Protein AF-A0A7Y0XGF8-F1 (afdb_monomer)

Sequence (100 aa):
MNTPITESVRRTLDEMQLSSLEAAYQCCMDRGIDPKALVMATQPIAFESAADAYTLGTALAIFRVAKTAEEAANIIGEGLQACTKPGSVAEQRRVGIGHG

InterPro domains:
  IPR025964 GGGtGRT protein [PF14057] (7-100)

Solvent-accessible surface area (backbone atoms only — not comparable 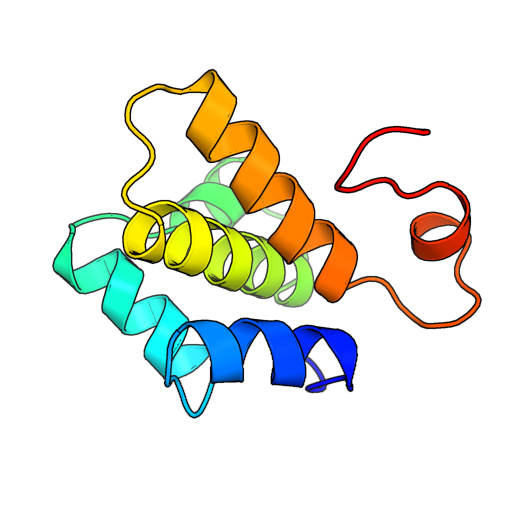to full-atom values): 5435 Å² total; per-residue (Å²): 130,84,71,81,80,44,74,51,38,48,51,58,30,53,76,70,74,37,93,45,72,68,53,26,40,47,60,25,46,81,71,76,41,58,46,49,59,50,42,40,72,75,38,75,85,59,55,71,60,55,24,52,19,46,21,46,2,47,27,46,18,58,72,72,57,50,86,45,72,66,53,28,51,52,38,24,16,48,26,39,40,32,63,40,52,90,93,33,69,55,45,78,31,33,55,28,72,71,66,104

Structure (mmCIF, N/CA/C/O backbone):
data_AF-A0A7Y0XGF8-F1
#
_entry.id   AF-A0A7Y0XGF8-F1
#
loop_
_atom_site.group_PDB
_atom_site.id
_atom_site.type_symbol
_atom_site.label_atom_id
_atom_site.label_alt_id
_atom_site.label_comp_id
_atom_site.label_asym_id
_atom_site.label_entity_id
_atom_site.label_seq_id
_atom_site.pdbx_PDB_ins_code
_atom_site.Cartn_x
_atom_site.Cartn_y
_atom_site.Cartn_z
_atom_site.occupancy
_atom_site.B_iso_or_equiv
_atom_site.auth_seq_id
_atom_site.auth_comp_id
_atom_site.auth_asym_id
_atom_site.auth_atom_id
_atom_site.pdbx_PDB_model_num
ATOM 1 N N . MET A 1 1 ? 0.666 -11.456 -12.220 1.00 46.44 1 MET A N 1
ATOM 2 C CA . MET A 1 1 ? 2.051 -11.877 -11.871 1.00 46.44 1 MET A CA 1
ATOM 3 C C . MET A 1 1 ? 2.251 -11.421 -10.433 1.00 46.44 1 MET A C 1
ATOM 5 O O . MET A 1 1 ? 2.242 -10.219 -10.227 1.00 46.44 1 MET A O 1
ATOM 9 N N . ASN A 1 2 ? 2.301 -12.319 -9.441 1.00 59.66 2 ASN A N 1
ATOM 10 C CA . ASN A 1 2 ? 2.253 -11.908 -8.026 1.00 59.66 2 ASN A CA 1
ATOM 11 C C . ASN A 1 2 ? 3.429 -10.978 -7.686 1.00 59.66 2 ASN A C 1
ATOM 13 O O . ASN A 1 2 ? 4.577 -11.293 -8.009 1.00 59.66 2 ASN A O 1
ATOM 17 N N . THR A 1 3 ? 3.141 -9.835 -7.057 1.00 66.94 3 THR A N 1
ATOM 18 C CA . THR A 1 3 ? 4.163 -8.864 -6.651 1.00 66.94 3 THR A CA 1
ATOM 19 C C . THR A 1 3 ? 5.183 -9.542 -5.727 1.00 66.94 3 THR A C 1
ATOM 21 O O . THR A 1 3 ? 4.782 -10.129 -4.720 1.00 66.94 3 THR A O 1
ATOM 24 N N . PRO A 1 4 ? 6.495 -9.500 -6.038 1.00 77.06 4 PRO A N 1
ATOM 25 C CA . PRO A 1 4 ? 7.506 -10.119 -5.191 1.00 77.06 4 PRO A CA 1
ATOM 26 C C . PRO A 1 4 ? 7.489 -9.498 -3.794 1.00 77.06 4 PRO A C 1
ATOM 28 O O . PRO A 1 4 ? 7.599 -8.279 -3.654 1.00 77.06 4 PRO A O 1
ATOM 31 N N . ILE A 1 5 ? 7.388 -10.334 -2.761 1.00 86.38 5 ILE A N 1
ATOM 32 C CA . ILE A 1 5 ? 7.492 -9.884 -1.373 1.00 86.38 5 ILE A CA 1
ATOM 33 C C . ILE A 1 5 ? 8.961 -9.567 -1.086 1.00 86.38 5 ILE A C 1
ATOM 35 O O . ILE A 1 5 ? 9.785 -10.465 -0.922 1.00 86.38 5 ILE A O 1
ATOM 39 N N . THR A 1 6 ? 9.296 -8.278 -1.071 1.00 91.69 6 THR A N 1
ATOM 40 C CA . THR A 1 6 ? 10.610 -7.781 -0.645 1.00 91.69 6 THR A CA 1
ATOM 41 C C . THR A 1 6 ? 10.706 -7.754 0.882 1.00 91.69 6 THR A C 1
ATOM 43 O O . THR A 1 6 ? 9.694 -7.826 1.576 1.00 91.69 6 THR A O 1
ATOM 46 N N . GLU A 1 7 ? 11.916 -7.590 1.421 1.00 93.75 7 GLU A N 1
ATOM 47 C CA . GLU A 1 7 ? 12.156 -7.381 2.861 1.00 93.75 7 GLU A CA 1
ATOM 48 C C . GLU A 1 7 ? 11.295 -6.247 3.447 1.00 93.75 7 GLU A C 1
ATOM 50 O O . GLU A 1 7 ? 10.707 -6.387 4.518 1.00 93.75 7 GLU A O 1
ATOM 55 N N . SER A 1 8 ? 11.172 -5.129 2.726 1.00 94.75 8 SER A N 1
ATOM 56 C CA . SER A 1 8 ? 10.362 -3.988 3.162 1.00 94.75 8 SER A CA 1
ATOM 57 C C . SER A 1 8 ? 8.871 -4.325 3.198 1.00 94.75 8 SER A C 1
ATOM 59 O O . SER A 1 8 ? 8.213 -4.032 4.192 1.00 94.75 8 SER A O 1
ATOM 61 N N . VAL A 1 9 ? 8.347 -5.002 2.168 1.00 96.56 9 VAL A N 1
ATOM 62 C CA . VAL A 1 9 ? 6.948 -5.468 2.148 1.00 96.56 9 VAL A CA 1
ATOM 63 C C . VAL A 1 9 ? 6.695 -6.486 3.262 1.00 96.56 9 VAL A C 1
ATOM 65 O O . VAL A 1 9 ? 5.689 -6.387 3.961 1.00 96.56 9 VAL A O 1
ATOM 68 N N . ARG A 1 10 ? 7.617 -7.437 3.466 1.00 96.69 10 ARG A N 1
ATOM 69 C CA . ARG A 1 10 ? 7.552 -8.437 4.542 1.00 96.69 10 ARG A CA 1
ATOM 70 C C . ARG A 1 10 ? 7.438 -7.760 5.907 1.00 96.69 10 ARG A C 1
ATOM 72 O O . ARG A 1 10 ? 6.545 -8.107 6.667 1.00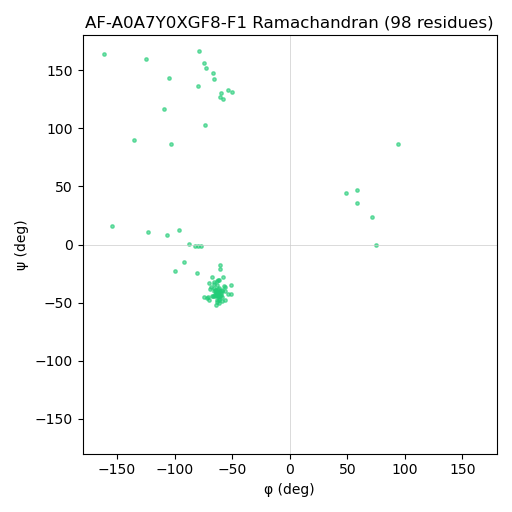 96.69 10 ARG A O 1
ATOM 79 N N . ARG A 1 11 ? 8.276 -6.756 6.181 1.00 97.12 11 ARG A N 1
ATOM 80 C CA . ARG A 1 11 ? 8.245 -5.994 7.438 1.00 97.12 11 ARG A CA 1
ATOM 81 C C . ARG A 1 11 ? 6.899 -5.310 7.668 1.00 97.12 11 ARG A C 1
ATOM 83 O O . ARG A 1 11 ? 6.370 -5.385 8.771 1.00 97.12 11 ARG A O 1
ATOM 90 N N . THR A 1 12 ? 6.343 -4.667 6.642 1.00 97.56 12 THR A N 1
ATOM 91 C CA . THR A 1 12 ? 5.032 -4.008 6.738 1.00 97.56 12 THR A CA 1
ATOM 92 C C . THR A 1 12 ? 3.905 -5.017 6.977 1.00 97.56 12 THR A C 1
ATOM 94 O O . THR A 1 12 ? 3.007 -4.758 7.771 1.00 97.56 12 THR A O 1
ATOM 97 N N . LEU A 1 13 ? 3.957 -6.188 6.334 1.00 98.00 13 LEU A N 1
ATOM 98 C CA . LEU A 1 13 ? 3.009 -7.277 6.584 1.00 98.00 13 LEU A CA 1
ATOM 99 C C . LEU A 1 13 ? 3.119 -7.818 8.017 1.00 98.00 13 LEU A C 1
ATOM 101 O O . LEU A 1 13 ? 2.099 -7.996 8.681 1.00 98.00 13 LEU A O 1
ATOM 105 N N . ASP A 1 14 ? 4.342 -8.025 8.506 1.00 98.06 14 ASP A N 1
ATOM 106 C CA . ASP A 1 14 ? 4.596 -8.539 9.853 1.00 98.06 14 ASP A CA 1
ATOM 107 C C . ASP A 1 14 ? 4.136 -7.547 10.943 1.00 98.06 14 ASP A C 1
ATOM 109 O O . ASP A 1 14 ? 3.612 -7.983 11.968 1.00 98.06 14 ASP A O 1
ATOM 113 N N . GLU A 1 15 ? 4.238 -6.227 10.713 1.00 98.06 15 GLU A N 1
ATOM 114 C CA . GLU A 1 15 ? 3.685 -5.194 11.612 1.00 98.06 15 GLU A CA 1
ATOM 115 C C . GLU A 1 15 ? 2.178 -5.382 11.841 1.00 98.06 15 GLU A C 1
ATOM 117 O O . GLU A 1 15 ? 1.692 -5.259 12.965 1.00 98.06 15 GLU A O 1
ATOM 122 N N . MET A 1 16 ? 1.451 -5.735 10.781 1.00 98.00 16 MET A N 1
ATOM 123 C CA . MET A 1 16 ? 0.009 -5.980 10.814 1.00 98.00 16 MET A CA 1
ATOM 124 C C . MET A 1 16 ? -0.357 -7.427 11.172 1.00 98.00 16 MET A C 1
ATOM 126 O O . MET A 1 16 ? -1.540 -7.766 11.185 1.00 98.00 16 MET A O 1
ATOM 130 N N . GLN A 1 17 ? 0.632 -8.292 11.426 1.00 97.94 17 GLN A N 1
ATOM 131 C CA . GLN A 1 17 ? 0.453 -9.736 11.633 1.00 97.94 17 GLN A CA 1
ATOM 132 C C . GLN A 1 17 ? -0.220 -10.449 10.443 1.00 97.94 17 GLN A C 1
ATOM 134 O O . GLN A 1 17 ? -0.992 -11.394 10.616 1.00 97.94 17 GLN A O 1
ATOM 139 N N . LEU A 1 18 ? 0.080 -10.010 9.219 1.00 97.06 18 LEU A N 1
ATOM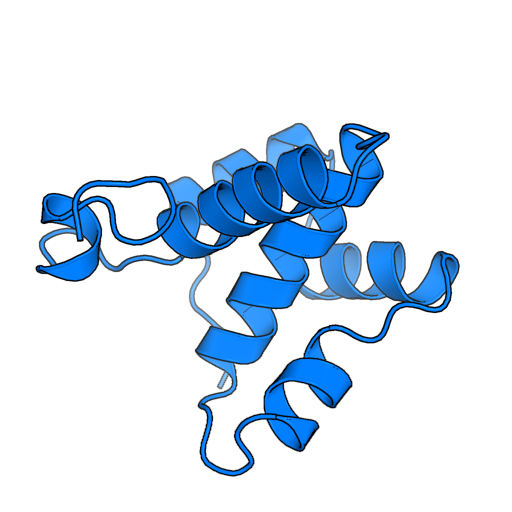 140 C CA . LEU A 1 18 ? -0.462 -10.576 7.984 1.00 97.06 18 LEU A CA 1
ATOM 141 C C . LEU A 1 18 ? 0.581 -11.433 7.263 1.00 97.06 18 LEU A C 1
ATOM 143 O O . LEU A 1 18 ? 1.764 -11.114 7.219 1.00 97.06 18 LEU A O 1
ATOM 147 N N . SER A 1 19 ? 0.135 -12.531 6.656 1.00 95.12 19 SER A N 1
ATOM 148 C CA . SER A 1 19 ? 1.019 -13.486 5.974 1.00 95.12 19 SER A CA 1
ATOM 149 C C . SER A 1 19 ? 1.221 -13.201 4.483 1.00 95.12 19 SER A C 1
ATOM 151 O O . SER A 1 19 ? 2.113 -13.782 3.867 1.00 95.12 19 SER A O 1
ATOM 153 N N . SER A 1 20 ? 0.381 -12.354 3.879 1.00 96.81 20 SER A N 1
ATOM 154 C CA . SER A 1 20 ? 0.331 -12.146 2.427 1.00 96.81 20 SER A CA 1
ATOM 155 C C . SER A 1 20 ? -0.357 -10.833 2.042 1.00 96.81 20 SER A C 1
ATOM 157 O O . SER A 1 20 ? -1.082 -10.235 2.842 1.00 96.81 20 SER A O 1
ATOM 159 N N . LEU A 1 21 ? -0.163 -10.404 0.791 1.00 96.50 21 LEU A N 1
ATOM 160 C CA . LEU A 1 21 ? -0.880 -9.263 0.210 1.00 96.50 21 LEU A CA 1
ATOM 161 C C . LEU A 1 21 ? -2.375 -9.560 0.037 1.00 96.50 21 LEU A C 1
ATOM 163 O O . LEU A 1 21 ? -3.197 -8.656 0.133 1.00 96.50 21 LEU A O 1
ATOM 167 N N . GLU A 1 22 ? -2.743 -10.824 -0.150 1.00 96.56 22 GLU A N 1
ATOM 168 C CA . GLU A 1 22 ? -4.126 -11.292 -0.155 1.00 96.56 22 GLU A CA 1
ATOM 169 C C . GLU A 1 22 ? -4.786 -11.094 1.216 1.00 96.56 22 GLU A C 1
ATOM 171 O O . GLU A 1 22 ? -5.916 -10.618 1.288 1.00 96.56 22 GLU A O 1
ATOM 176 N N . ALA A 1 23 ? -4.072 -11.373 2.312 1.00 97.75 23 ALA A N 1
ATOM 177 C CA . ALA A 1 23 ? -4.567 -11.092 3.661 1.00 97.75 23 ALA A CA 1
ATOM 178 C C . ALA A 1 23 ? -4.715 -9.577 3.915 1.00 97.75 23 ALA A C 1
ATOM 180 O O . ALA A 1 23 ? -5.689 -9.144 4.531 1.00 97.75 23 ALA A O 1
ATOM 181 N N . ALA A 1 24 ? -3.797 -8.758 3.386 1.00 98.12 24 ALA A N 1
ATOM 182 C CA . ALA A 1 24 ? -3.919 -7.297 3.417 1.00 98.12 24 ALA A CA 1
ATOM 183 C C . ALA A 1 24 ? -5.124 -6.799 2.605 1.00 98.12 24 ALA A C 1
ATOM 185 O O . ALA A 1 24 ? -5.863 -5.928 3.063 1.00 98.12 24 ALA A O 1
ATOM 186 N N . TYR A 1 25 ? -5.372 -7.393 1.437 1.00 98.38 25 TYR A N 1
ATOM 187 C CA . TYR A 1 25 ? -6.557 -7.103 0.637 1.00 98.38 25 TYR A CA 1
ATOM 188 C C . TYR A 1 25 ? -7.842 -7.443 1.390 1.00 98.38 25 TYR A C 1
ATOM 190 O O . TYR A 1 25 ? -8.731 -6.600 1.480 1.00 98.38 25 TYR A O 1
ATOM 198 N N . GLN A 1 26 ? -7.915 -8.625 2.009 1.00 98.31 26 GLN A N 1
ATOM 199 C CA . GLN A 1 26 ? -9.078 -9.021 2.800 1.00 98.31 26 GLN A CA 1
ATOM 200 C C . GLN A 1 26 ? -9.331 -8.051 3.965 1.00 98.31 26 GLN A C 1
ATOM 202 O O . GLN A 1 26 ? -10.464 -7.625 4.161 1.00 98.31 26 GLN A O 1
ATOM 207 N N . CYS A 1 27 ? -8.278 -7.599 4.658 1.00 98.00 27 CYS A N 1
ATOM 208 C CA . CYS A 1 27 ? -8.382 -6.585 5.715 1.00 98.00 27 CYS A CA 1
ATOM 209 C C . CYS A 1 27 ? -9.041 -5.274 5.233 1.00 98.00 27 CYS A C 1
ATOM 211 O O . CYS A 1 27 ? -9.803 -4.644 5.980 1.00 98.00 27 CYS A O 1
ATOM 213 N N . CYS A 1 28 ? -8.772 -4.872 3.984 1.00 98.50 28 CYS A N 1
ATOM 214 C CA . CYS A 1 28 ? -9.411 -3.717 3.347 1.00 98.50 28 CYS A CA 1
ATOM 215 C C . CYS A 1 28 ? -10.882 -4.001 3.008 1.00 98.50 28 CYS A C 1
ATOM 217 O O . CYS A 1 28 ? -11.763 -3.200 3.335 1.00 98.50 28 CYS A O 1
ATOM 219 N N . MET A 1 29 ? -11.154 -5.165 2.413 1.00 98.44 29 MET A N 1
ATOM 220 C CA . MET A 1 29 ? -12.501 -5.579 2.010 1.00 98.44 29 MET A CA 1
ATOM 221 C C . MET A 1 29 ? -13.452 -5.744 3.196 1.00 98.44 29 MET A C 1
ATOM 223 O O . MET A 1 29 ? -14.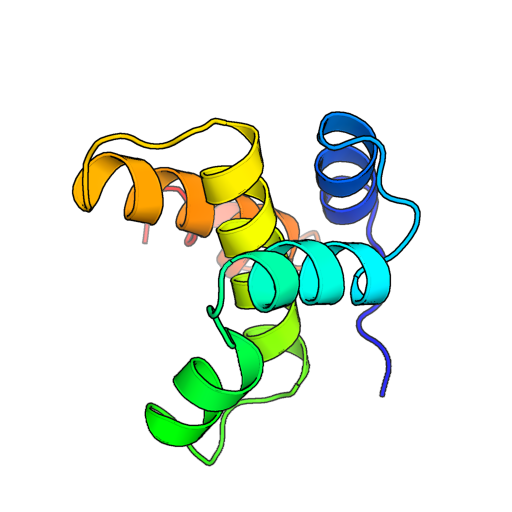615 -5.358 3.093 1.00 98.44 29 MET A O 1
ATOM 227 N N . ASP A 1 30 ? -12.961 -6.205 4.349 1.00 98.06 30 ASP A N 1
ATOM 228 C CA . ASP A 1 30 ? -13.739 -6.309 5.594 1.00 98.06 30 ASP A CA 1
ATOM 229 C C . ASP A 1 30 ? -14.265 -4.945 6.082 1.00 98.06 30 ASP A C 1
ATOM 231 O O . ASP A 1 30 ? -15.192 -4.871 6.888 1.00 98.06 30 ASP A O 1
ATOM 235 N N . ARG A 1 31 ? -13.689 -3.846 5.579 1.00 97.06 31 ARG A N 1
ATOM 236 C CA . ARG A 1 31 ? -14.111 -2.461 5.840 1.00 97.06 31 ARG A CA 1
ATOM 237 C C . ARG A 1 31 ? -14.810 -1.810 4.649 1.00 97.06 31 ARG A C 1
ATOM 239 O O . ARG A 1 31 ? -15.084 -0.614 4.688 1.00 97.06 31 ARG A O 1
ATOM 246 N N . GLY A 1 32 ? -15.102 -2.580 3.602 1.00 97.88 32 GLY A N 1
ATOM 247 C CA . GLY A 1 32 ? -15.752 -2.094 2.387 1.00 97.88 32 GLY A CA 1
ATOM 248 C C . GLY A 1 32 ? -14.858 -1.210 1.517 1.00 97.88 32 GLY A C 1
ATOM 249 O O . GLY A 1 32 ? -15.375 -0.393 0.759 1.00 97.88 32 GLY A O 1
ATOM 250 N N . ILE A 1 33 ? -13.532 -1.341 1.630 1.00 97.88 33 ILE A N 1
ATOM 251 C CA . ILE A 1 33 ? -12.570 -0.584 0.825 1.00 97.88 33 ILE A CA 1
ATOM 252 C C . ILE A 1 33 ? -11.913 -1.542 -0.166 1.00 97.88 33 ILE A C 1
ATOM 254 O O . ILE A 1 33 ? -11.201 -2.455 0.244 1.00 97.88 33 ILE A O 1
ATOM 258 N N . ASP A 1 34 ? -12.119 -1.307 -1.463 1.00 98.25 34 ASP A N 1
ATOM 259 C CA . ASP A 1 34 ? -11.470 -2.063 -2.538 1.00 98.25 34 ASP A CA 1
ATOM 260 C C . ASP A 1 34 ? -10.330 -1.238 -3.168 1.00 98.25 34 ASP A C 1
ATOM 262 O O . ASP A 1 34 ? -10.540 -0.526 -4.159 1.00 98.25 34 ASP A O 1
ATOM 266 N N . PRO A 1 35 ? -9.107 -1.289 -2.603 1.00 97.62 35 PRO A N 1
ATOM 267 C CA . PRO A 1 35 ? -7.983 -0.505 -3.107 1.00 97.62 35 PRO A CA 1
ATOM 268 C C . PRO A 1 35 ? -7.590 -0.902 -4.535 1.00 97.62 35 PRO A C 1
ATOM 270 O O . PRO A 1 35 ? -7.162 -0.046 -5.308 1.00 97.62 35 PRO A O 1
ATOM 273 N N . LYS A 1 36 ? -7.770 -2.172 -4.925 1.00 96.88 36 LYS A N 1
ATOM 274 C CA . LYS A 1 36 ? -7.427 -2.640 -6.274 1.00 96.88 36 LYS A CA 1
ATOM 275 C C . LYS A 1 36 ? -8.381 -2.055 -7.309 1.00 96.88 36 LYS A C 1
ATOM 277 O O . LYS A 1 36 ? -7.919 -1.493 -8.303 1.00 96.88 36 LYS A O 1
ATOM 282 N N . ALA A 1 37 ? -9.689 -2.124 -7.055 1.00 97.81 37 ALA A N 1
ATOM 283 C CA . ALA A 1 37 ? -10.681 -1.520 -7.938 1.00 97.81 37 ALA A CA 1
ATOM 284 C C . ALA A 1 37 ? -10.512 0.002 -8.028 1.00 97.81 37 ALA A C 1
ATOM 286 O O . ALA A 1 37 ? -10.576 0.549 -9.125 1.00 97.81 37 ALA A O 1
ATOM 287 N N . LEU A 1 38 ? -10.230 0.687 -6.913 1.00 97.69 38 LEU A N 1
ATOM 288 C CA . LEU A 1 38 ? -10.003 2.137 -6.903 1.00 97.69 38 LEU A CA 1
ATOM 289 C C . LEU A 1 38 ? -8.783 2.551 -7.737 1.00 97.69 38 LEU A C 1
ATOM 291 O O . LEU A 1 38 ? -8.871 3.502 -8.517 1.00 97.69 38 LEU A O 1
ATOM 295 N N . VAL A 1 39 ? -7.663 1.829 -7.624 1.00 97.75 39 VAL A N 1
ATOM 296 C CA . VAL A 1 39 ? -6.468 2.085 -8.444 1.00 97.75 39 VAL A CA 1
ATOM 297 C C . VAL A 1 39 ? -6.773 1.890 -9.924 1.00 97.75 39 VAL A C 1
ATOM 299 O O . VAL A 1 39 ? -6.456 2.767 -10.725 1.00 97.75 39 VAL A O 1
ATOM 302 N N . MET A 1 40 ? -7.429 0.787 -10.289 1.00 96.56 40 MET A N 1
ATOM 303 C CA . MET A 1 40 ? -7.750 0.490 -11.689 1.00 96.56 40 MET A CA 1
ATOM 304 C C . MET A 1 40 ? -8.817 1.430 -12.263 1.00 96.56 40 MET A C 1
ATOM 306 O O . MET A 1 40 ? -8.757 1.780 -13.437 1.00 96.56 40 MET A O 1
ATOM 310 N N . ALA A 1 41 ? -9.768 1.892 -11.450 1.00 97.69 41 ALA A N 1
ATOM 311 C CA . ALA A 1 41 ? -10.738 2.905 -11.858 1.00 97.69 41 ALA A CA 1
ATOM 312 C C . ALA A 1 41 ? -10.073 4.272 -12.083 1.00 97.69 41 ALA A C 1
ATOM 314 O O . ALA A 1 41 ? -10.447 4.995 -13.003 1.00 97.69 41 ALA A O 1
ATOM 315 N N . THR A 1 42 ? -9.075 4.613 -11.263 1.00 97.00 42 THR A N 1
ATOM 316 C CA . THR A 1 42 ? -8.333 5.878 -11.370 1.00 97.00 42 THR A CA 1
ATOM 317 C C . THR A 1 42 ? -7.367 5.867 -12.555 1.00 97.00 42 THR A C 1
ATOM 319 O O . THR A 1 42 ? -7.303 6.832 -13.311 1.00 97.00 42 THR A O 1
ATOM 322 N N . GLN A 1 43 ? -6.619 4.776 -12.726 1.00 97.25 43 GLN A N 1
ATOM 323 C CA . GLN A 1 43 ? -5.634 4.598 -13.785 1.00 97.25 43 GLN A CA 1
ATOM 324 C C . GLN A 1 43 ? -5.790 3.191 -14.391 1.00 97.25 43 GLN A C 1
ATOM 326 O O . GLN A 1 43 ? -5.122 2.258 -13.947 1.00 97.25 43 GLN A O 1
ATOM 331 N N . PRO A 1 44 ? -6.622 3.019 -15.437 1.00 96.00 44 PRO A N 1
ATOM 332 C CA . PRO A 1 44 ? -6.923 1.702 -16.019 1.00 96.00 44 PRO A CA 1
ATOM 333 C C . PRO A 1 44 ? -5.721 0.945 -16.591 1.00 96.00 44 PRO A C 1
ATOM 335 O O . PRO A 1 44 ? -5.771 -0.269 -16.752 1.00 96.00 44 PRO A O 1
ATOM 338 N N . ILE A 1 45 ? -4.639 1.659 -16.909 1.00 96.06 45 ILE A N 1
ATOM 339 C CA . ILE A 1 45 ? -3.378 1.078 -17.390 1.00 96.06 45 ILE A CA 1
ATOM 340 C C . ILE A 1 45 ? -2.350 0.872 -16.263 1.00 96.06 45 ILE A C 1
ATOM 342 O O . ILE A 1 45 ? -1.166 0.678 -16.538 1.00 96.06 45 ILE A O 1
ATOM 346 N N . ALA A 1 46 ? -2.762 0.973 -14.996 1.00 95.62 46 ALA A N 1
ATOM 347 C CA . ALA A 1 46 ? -1.896 0.688 -13.862 1.00 95.62 46 ALA A CA 1
ATOM 348 C C . ALA A 1 46 ? -1.517 -0.797 -13.833 1.00 95.62 46 ALA A C 1
ATOM 350 O O . ALA A 1 46 ? -2.318 -1.684 -14.122 1.00 95.62 46 ALA A O 1
ATOM 351 N N . PHE A 1 47 ? -0.277 -1.076 -13.444 1.00 93.88 47 PHE A N 1
ATOM 352 C CA . PHE A 1 47 ? 0.160 -2.446 -13.213 1.00 93.88 47 PHE A CA 1
ATOM 353 C C . PHE A 1 47 ? -0.444 -3.000 -11.917 1.00 93.88 47 PHE A C 1
ATOM 355 O O . PHE A 1 47 ? -0.645 -2.259 -10.953 1.00 93.88 47 PHE A O 1
ATOM 362 N N . GLU A 1 48 ? -0.629 -4.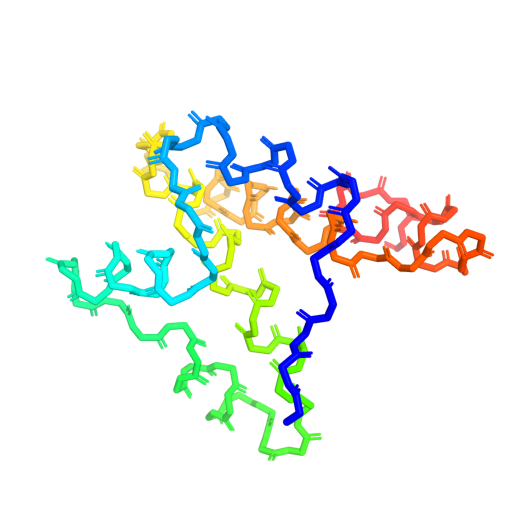323 -11.852 1.00 93.44 48 GLU A N 1
ATOM 363 C CA . GLU A 1 48 ? -1.056 -5.034 -10.632 1.00 93.44 48 GLU A CA 1
ATOM 364 C C . GLU A 1 48 ? -0.183 -4.677 -9.420 1.00 93.44 48 GLU A C 1
ATOM 366 O O . GLU A 1 48 ? -0.695 -4.510 -8.318 1.00 93.44 48 GLU A O 1
ATOM 371 N N . SER A 1 49 ? 1.118 -4.446 -9.630 1.00 93.25 49 SER A N 1
ATOM 372 C CA . SER A 1 49 ? 2.041 -4.047 -8.563 1.00 93.25 49 SER A CA 1
ATOM 373 C C . SER A 1 49 ? 1.694 -2.705 -7.917 1.00 93.25 49 SER A C 1
ATOM 375 O O . SER A 1 49 ? 1.980 -2.503 -6.742 1.00 93.25 49 SER A O 1
ATOM 377 N N . ALA A 1 50 ? 1.088 -1.774 -8.663 1.00 94.56 50 ALA 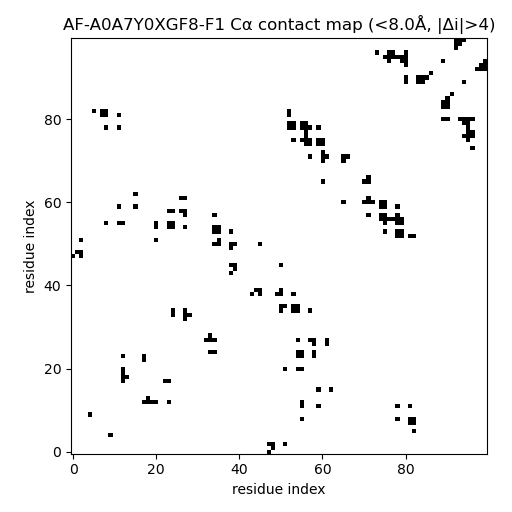A N 1
ATOM 378 C CA . ALA A 1 50 ? 0.599 -0.526 -8.085 1.00 94.56 50 ALA A CA 1
ATOM 379 C C . ALA A 1 50 ? -0.632 -0.794 -7.210 1.00 94.56 50 ALA A C 1
ATOM 381 O O . ALA A 1 50 ? -0.696 -0.320 -6.080 1.00 94.56 50 ALA A O 1
ATOM 382 N N . ALA A 1 51 ? -1.571 -1.609 -7.696 1.00 96.81 51 ALA A N 1
ATOM 383 C CA . ALA A 1 51 ? -2.755 -2.001 -6.936 1.00 96.81 51 ALA A CA 1
ATOM 384 C C . ALA A 1 51 ? -2.391 -2.749 -5.638 1.00 96.81 51 ALA A C 1
ATOM 386 O O . ALA A 1 51 ? -2.969 -2.476 -4.586 1.00 96.81 51 ALA A O 1
ATOM 387 N N . ASP A 1 52 ? -1.391 -3.630 -5.679 1.00 96.75 52 ASP A N 1
ATOM 388 C CA . ASP A 1 52 ? -0.865 -4.317 -4.495 1.00 96.75 52 ASP A CA 1
ATOM 389 C C . ASP A 1 52 ? -0.191 -3.350 -3.507 1.00 96.75 52 ASP A C 1
ATOM 391 O O . ASP A 1 52 ? -0.399 -3.464 -2.300 1.00 96.75 52 ASP A O 1
ATOM 395 N N . ALA A 1 53 ? 0.557 -2.355 -3.993 1.00 96.81 53 ALA A N 1
ATOM 396 C CA . ALA A 1 53 ? 1.188 -1.353 -3.133 1.00 96.81 53 ALA A CA 1
ATOM 397 C C . ALA A 1 53 ? 0.155 -0.478 -2.398 1.00 96.81 53 ALA A C 1
ATOM 399 O O . ALA A 1 53 ? 0.256 -0.273 -1.187 1.00 96.81 53 ALA A O 1
ATOM 400 N N . TYR A 1 54 ? -0.889 -0.031 -3.104 1.00 98.00 54 TYR A N 1
ATOM 401 C CA . TYR A 1 54 ? -2.014 0.676 -2.484 1.00 98.00 54 TYR A CA 1
ATOM 402 C C . TYR A 1 54 ? -2.813 -0.219 -1.535 1.00 98.00 54 TYR A C 1
ATOM 404 O O . TYR A 1 54 ? -3.309 0.264 -0.520 1.00 98.00 54 TYR A O 1
ATOM 412 N N . THR A 1 55 ? -2.907 -1.519 -1.820 1.00 98.44 55 THR A N 1
ATOM 413 C CA . THR A 1 55 ? -3.523 -2.496 -0.914 1.00 98.44 55 THR A CA 1
ATOM 414 C C . THR A 1 55 ? -2.749 -2.596 0.398 1.00 98.44 55 THR A C 1
ATOM 416 O O . THR A 1 55 ? -3.342 -2.463 1.466 1.00 98.44 55 THR A O 1
ATOM 419 N N . LEU A 1 56 ? -1.424 -2.764 0.330 1.00 98.31 56 LEU A N 1
ATOM 420 C CA . LEU A 1 56 ? -0.559 -2.825 1.508 1.00 98.31 56 LEU A CA 1
ATOM 421 C C . LEU A 1 56 ? -0.668 -1.547 2.351 1.00 98.31 56 LEU A C 1
ATOM 423 O O . LEU A 1 56 ? -0.873 -1.622 3.560 1.00 98.31 56 LEU A O 1
ATOM 427 N N . GLY A 1 57 ? -0.574 -0.379 1.708 1.00 98.31 57 GLY A N 1
ATOM 428 C CA . GLY A 1 57 ? -0.676 0.915 2.384 1.00 98.31 57 GLY A CA 1
ATOM 429 C C . GLY A 1 57 ? -2.050 1.166 3.013 1.00 98.31 57 GLY A C 1
ATOM 430 O O . GLY A 1 57 ? -2.140 1.675 4.127 1.00 98.31 57 GLY A O 1
ATOM 431 N N . THR A 1 58 ? -3.126 0.764 2.333 1.00 98.62 58 THR A N 1
ATOM 432 C CA . THR A 1 58 ? -4.500 0.907 2.843 1.00 98.62 58 THR A CA 1
ATOM 433 C C . THR A 1 58 ? -4.730 0.006 4.053 1.00 98.62 58 THR A C 1
ATOM 435 O O . THR A 1 58 ? -5.257 0.467 5.066 1.00 98.62 58 THR A O 1
ATOM 438 N N . ALA A 1 59 ? -4.274 -1.249 3.991 1.00 98.75 59 ALA A N 1
ATOM 439 C CA . ALA A 1 59 ? -4.316 -2.169 5.124 1.00 98.75 59 ALA A CA 1
ATOM 440 C C . ALA A 1 59 ? -3.534 -1.616 6.326 1.00 98.75 59 ALA A C 1
ATOM 442 O O . ALA A 1 59 ? -4.013 -1.698 7.457 1.00 98.75 59 ALA A O 1
ATOM 443 N N . LEU A 1 60 ? -2.380 -0.984 6.083 1.00 98.69 60 LEU A N 1
ATOM 444 C CA . LEU A 1 60 ? -1.572 -0.363 7.130 1.00 98.69 60 LEU A CA 1
ATOM 445 C C . LEU A 1 60 ? -2.283 0.834 7.773 1.00 98.69 60 LEU A C 1
ATOM 447 O O . LEU A 1 60 ? -2.322 0.935 8.998 1.00 98.69 60 LEU A O 1
ATOM 451 N N . ALA A 1 61 ? -2.900 1.708 6.974 1.00 98.69 61 ALA A N 1
ATOM 452 C CA . ALA A 1 61 ? -3.673 2.848 7.477 1.00 98.69 61 ALA A CA 1
ATOM 453 C C . ALA A 1 61 ? -4.879 2.400 8.315 1.00 98.69 61 ALA A C 1
ATOM 455 O O . ALA A 1 61 ? -5.182 2.983 9.359 1.00 98.69 61 ALA A O 1
ATOM 456 N N . ILE A 1 62 ? -5.531 1.321 7.884 1.00 98.38 62 ILE A N 1
ATOM 457 C CA . ILE A 1 62 ? -6.592 0.645 8.623 1.00 98.38 62 ILE A CA 1
ATOM 458 C C . ILE A 1 62 ? -6.075 0.098 9.960 1.00 98.38 62 ILE A C 1
ATOM 460 O O . ILE A 1 62 ? -6.698 0.331 10.998 1.00 98.38 62 ILE A O 1
ATOM 464 N N . PHE A 1 63 ? -4.962 -0.637 9.936 1.00 98.44 63 PHE A N 1
ATOM 465 C CA . PHE A 1 63 ? -4.373 -1.275 11.112 1.00 98.44 63 PHE A CA 1
ATOM 466 C C . PHE A 1 63 ? -3.940 -0.240 12.154 1.00 98.44 63 PHE A C 1
ATOM 468 O O . PHE A 1 63 ? -4.241 -0.387 13.336 1.00 98.44 63 PHE A O 1
ATOM 475 N N . ARG A 1 64 ? -3.311 0.849 11.701 1.00 98.31 64 ARG A N 1
ATOM 476 C CA . ARG A 1 64 ? -2.902 1.981 12.543 1.00 98.31 64 ARG A CA 1
ATOM 477 C C . ARG A 1 64 ? -4.059 2.909 12.930 1.00 98.31 64 ARG A C 1
ATOM 479 O O . ARG A 1 64 ? -3.863 3.833 13.711 1.00 98.31 64 ARG A O 1
ATOM 486 N N . VAL A 1 65 ? -5.275 2.631 12.455 1.00 98.00 65 VAL A N 1
ATOM 487 C CA . VAL A 1 65 ? -6.511 3.340 12.815 1.00 98.00 65 VAL A CA 1
ATOM 488 C C . VAL A 1 65 ? -6.443 4.841 12.504 1.00 98.00 65 VAL A C 1
ATOM 490 O O . VAL A 1 65 ? -6.842 5.670 13.331 1.00 98.00 65 VAL A O 1
ATOM 493 N N . ALA A 1 66 ? -5.971 5.179 11.299 1.00 98.19 66 ALA A N 1
ATOM 494 C CA . ALA A 1 66 ? -5.882 6.558 10.824 1.00 98.19 66 ALA A CA 1
ATOM 495 C C . ALA A 1 66 ? -7.212 7.311 11.016 1.00 98.19 66 ALA A C 1
ATOM 497 O O . ALA A 1 66 ? -8.289 6.806 10.681 1.00 98.19 66 ALA A O 1
ATOM 498 N N . LYS A 1 67 ? -7.147 8.517 11.587 1.00 97.31 67 LYS A N 1
ATOM 499 C CA . LYS A 1 67 ? -8.316 9.326 11.969 1.00 97.31 67 LYS A CA 1
ATOM 500 C C . LYS A 1 67 ? -8.653 10.406 10.957 1.00 97.31 67 LYS A C 1
ATOM 502 O O . LYS A 1 67 ? -9.795 10.861 10.918 1.00 97.31 67 LYS A O 1
ATOM 507 N N . THR A 1 68 ? -7.679 10.822 10.155 1.00 98.12 68 THR A N 1
ATOM 508 C CA . THR A 1 68 ? -7.850 11.860 9.138 1.00 98.12 68 THR A CA 1
ATOM 509 C C . THR A 1 68 ? -7.438 11.350 7.763 1.00 98.12 68 THR A C 1
ATOM 511 O O . THR A 1 68 ? -6.688 10.382 7.631 1.00 98.12 68 THR A O 1
ATOM 514 N N . ALA A 1 69 ? -7.925 12.022 6.719 1.00 96.81 69 ALA A N 1
ATOM 515 C CA . ALA A 1 69 ? -7.527 11.720 5.348 1.00 96.81 69 ALA A CA 1
ATOM 516 C C . ALA A 1 69 ? -6.021 11.940 5.124 1.00 96.81 69 ALA A C 1
ATOM 518 O O . ALA A 1 69 ? -5.389 11.162 4.419 1.00 96.81 69 ALA A O 1
ATOM 519 N N . GLU A 1 70 ? -5.447 12.970 5.751 1.00 97.12 70 GLU A N 1
ATOM 520 C CA . GLU A 1 70 ? -4.011 13.260 5.695 1.00 97.12 70 GLU A CA 1
ATOM 521 C C . GLU A 1 70 ? -3.186 12.134 6.327 1.00 97.12 70 GLU A C 1
ATOM 523 O O . GLU A 1 70 ? -2.243 11.635 5.718 1.00 97.12 70 GLU A O 1
ATOM 528 N N . GLU A 1 71 ? -3.571 11.686 7.524 1.00 97.62 71 GLU A N 1
ATOM 529 C CA . GLU A 1 71 ? -2.893 10.591 8.216 1.00 97.62 71 GLU A CA 1
ATOM 530 C C . GLU A 1 71 ? -2.970 9.295 7.404 1.00 97.62 71 GLU A C 1
ATOM 532 O O . GLU A 1 71 ? -1.958 8.623 7.206 1.00 97.62 71 GLU A O 1
ATOM 537 N N . AL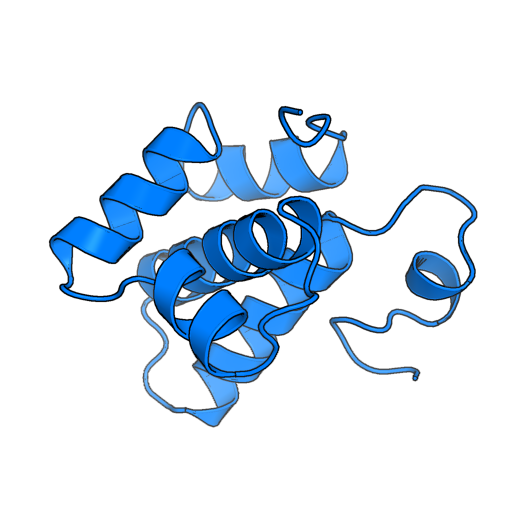A A 1 72 ? -4.149 8.980 6.860 1.00 98.00 72 ALA A N 1
ATOM 538 C CA . ALA A 1 72 ? -4.321 7.824 5.993 1.00 98.00 72 ALA A CA 1
ATOM 539 C C . ALA A 1 72 ? -3.437 7.918 4.740 1.00 98.00 72 ALA A C 1
ATOM 541 O O . ALA A 1 72 ? -2.779 6.941 4.393 1.00 98.00 72 ALA A O 1
ATOM 542 N N . ALA A 1 73 ? -3.376 9.083 4.087 1.00 96.50 73 ALA A N 1
ATOM 543 C CA . ALA A 1 73 ? -2.549 9.292 2.901 1.00 96.50 73 ALA A CA 1
ATOM 544 C C . ALA A 1 73 ? -1.053 9.107 3.199 1.00 96.50 73 ALA A C 1
ATOM 546 O O . ALA A 1 73 ? -0.363 8.423 2.442 1.00 96.50 73 ALA A O 1
ATOM 547 N N . ASN A 1 74 ? -0.570 9.643 4.322 1.00 96.75 74 ASN A N 1
ATOM 548 C CA . ASN A 1 74 ? 0.821 9.484 4.747 1.00 96.75 74 ASN A CA 1
ATOM 549 C C . ASN A 1 74 ? 1.169 8.007 5.001 1.00 96.75 74 ASN A C 1
ATOM 551 O O . ASN A 1 74 ? 2.192 7.523 4.517 1.00 96.75 74 ASN A O 1
ATOM 555 N N . ILE A 1 75 ? 0.291 7.264 5.682 1.00 98.25 75 ILE A N 1
ATOM 556 C CA . ILE A 1 75 ? 0.506 5.836 5.962 1.00 98.25 75 ILE A CA 1
ATOM 557 C C . ILE A 1 75 ? 0.408 4.988 4.683 1.00 98.25 75 ILE A C 1
ATOM 559 O O . ILE A 1 75 ? 1.202 4.067 4.483 1.00 98.25 75 ILE A O 1
ATOM 563 N N . ILE A 1 76 ? -0.520 5.307 3.775 1.00 97.94 76 ILE A N 1
ATOM 564 C CA . ILE A 1 76 ? -0.584 4.662 2.453 1.00 97.94 76 ILE A CA 1
ATOM 565 C C . ILE A 1 76 ? 0.731 4.886 1.694 1.00 97.94 76 ILE A C 1
ATOM 567 O O . ILE A 1 76 ? 1.254 3.960 1.067 1.00 97.94 76 ILE A O 1
ATOM 571 N N . GLY A 1 77 ? 1.294 6.088 1.813 1.00 96.94 77 GLY A N 1
ATOM 572 C CA . GLY A 1 77 ? 2.620 6.450 1.334 1.00 96.94 77 GLY A CA 1
ATOM 573 C C . GLY A 1 77 ? 3.740 5.529 1.828 1.00 96.94 77 GLY A C 1
ATOM 574 O O . GLY A 1 77 ? 4.583 5.096 1.039 1.00 96.94 77 GLY A O 1
ATOM 575 N N . GLU A 1 78 ? 3.725 5.136 3.101 1.00 97.19 78 GLU A N 1
ATOM 576 C CA . GLU A 1 78 ? 4.682 4.159 3.642 1.00 97.19 78 GLU A CA 1
ATOM 577 C C . GLU A 1 78 ? 4.554 2.784 2.968 1.00 97.19 78 GLU A C 1
ATOM 579 O O . GLU A 1 78 ? 5.567 2.170 2.626 1.00 97.19 78 GLU A O 1
ATOM 584 N N . GLY A 1 79 ? 3.328 2.320 2.707 1.00 96.75 79 GLY A N 1
ATOM 585 C CA . GLY A 1 79 ? 3.090 1.082 1.956 1.00 96.75 79 GLY A CA 1
ATOM 586 C C . GLY A 1 79 ? 3.617 1.157 0.519 1.00 96.75 79 GLY A C 1
ATOM 587 O O . GLY A 1 79 ? 4.305 0.246 0.056 1.00 96.75 79 GLY A O 1
ATOM 588 N N . LEU A 1 80 ? 3.383 2.282 -0.165 1.00 96.00 80 LEU A N 1
ATOM 589 C CA . LEU A 1 80 ? 3.944 2.554 -1.494 1.00 96.00 80 LEU A CA 1
ATOM 590 C C . LEU A 1 80 ? 5.476 2.544 -1.470 1.00 96.00 80 LEU A C 1
ATOM 592 O O . LEU A 1 80 ? 6.111 1.947 -2.343 1.00 96.00 80 LEU A O 1
ATOM 596 N N . GLN A 1 81 ? 6.072 3.164 -0.450 1.00 96.38 81 G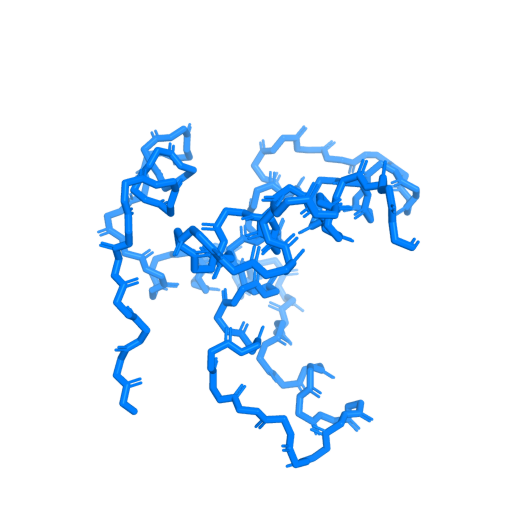LN A N 1
ATOM 597 C CA . GLN A 1 81 ? 7.516 3.191 -0.264 1.00 96.38 81 GLN A CA 1
ATOM 598 C C . GLN A 1 81 ? 8.085 1.784 -0.046 1.00 96.38 81 GLN A C 1
ATOM 600 O O . GLN A 1 81 ? 9.117 1.449 -0.632 1.00 96.38 81 GLN A O 1
ATOM 605 N N . ALA A 1 82 ? 7.412 0.943 0.744 1.00 95.88 82 ALA A N 1
ATOM 606 C CA . ALA A 1 82 ? 7.826 -0.436 0.995 1.00 95.88 82 ALA A CA 1
ATOM 607 C C . ALA A 1 82 ? 7.859 -1.287 -0.287 1.00 95.88 82 ALA A C 1
ATOM 609 O O . ALA A 1 82 ? 8.700 -2.177 -0.420 1.00 95.88 82 ALA A O 1
ATOM 610 N N . CYS A 1 83 ? 6.993 -0.978 -1.255 1.00 95.38 83 CYS A N 1
ATOM 611 C CA . CYS A 1 83 ? 6.942 -1.643 -2.556 1.00 95.38 83 CYS A CA 1
ATOM 612 C C . CYS A 1 83 ? 7.960 -1.109 -3.583 1.00 95.38 83 CYS A C 1
ATOM 614 O O . CYS A 1 83 ? 8.023 -1.624 -4.703 1.00 95.38 83 CYS A O 1
ATOM 616 N N . THR A 1 84 ? 8.767 -0.095 -3.245 1.00 94.38 84 THR A N 1
ATOM 617 C CA . THR A 1 84 ? 9.833 0.373 -4.144 1.00 94.38 84 THR A CA 1
ATOM 618 C C . THR A 1 84 ? 10.928 -0.685 -4.306 1.00 94.38 84 THR A C 1
ATOM 620 O O . THR A 1 84 ? 11.208 -1.481 -3.409 1.00 94.38 84 THR A O 1
ATOM 623 N N . LYS A 1 85 ? 11.542 -0.732 -5.494 1.00 91.50 85 LYS A N 1
ATOM 624 C CA . LYS A 1 85 ? 12.603 -1.704 -5.784 1.00 91.50 85 LYS A CA 1
ATOM 625 C C . LYS A 1 85 ? 13.935 -1.226 -5.189 1.00 91.50 85 LYS A C 1
ATOM 627 O O . LYS A 1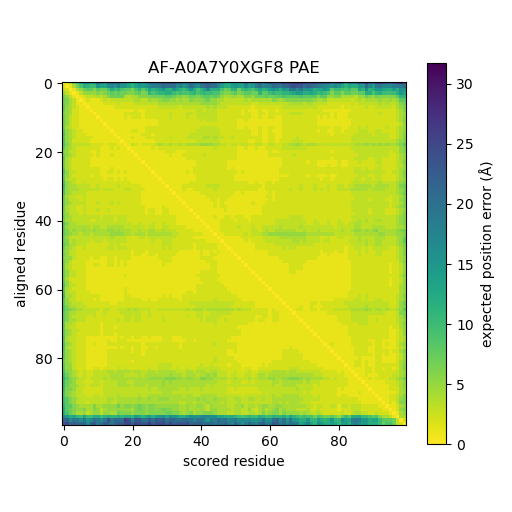 85 ? 14.268 -0.056 -5.406 1.00 91.50 85 LYS A O 1
ATOM 632 N N . PRO A 1 86 ? 14.726 -2.108 -4.552 1.00 91.00 86 PRO A N 1
ATOM 633 C CA . PRO A 1 86 ? 16.065 -1.766 -4.082 1.00 91.00 86 PRO A CA 1
ATOM 634 C C . PRO A 1 86 ? 16.939 -1.175 -5.192 1.00 91.00 86 PRO A C 1
ATOM 636 O O . PRO A 1 86 ? 16.978 -1.695 -6.309 1.00 91.00 86 PRO A O 1
ATOM 639 N N . GLY A 1 87 ? 17.614 -0.069 -4.895 1.00 90.62 87 GLY A N 1
ATOM 640 C CA . GLY A 1 87 ? 18.461 0.673 -5.827 1.00 90.62 87 GLY A CA 1
ATOM 641 C C . GLY A 1 87 ? 17.704 1.500 -6.871 1.00 90.62 87 GLY A C 1
ATOM 642 O O . GLY A 1 87 ? 18.337 2.160 -7.695 1.00 90.62 87 GLY A O 1
ATOM 643 N N . SER A 1 88 ? 16.367 1.492 -6.869 1.00 92.62 88 SER A N 1
ATOM 644 C CA . SER A 1 88 ? 15.585 2.301 -7.806 1.00 92.62 88 SER A CA 1
ATOM 645 C C . SER A 1 88 ? 15.588 3.782 -7.428 1.00 92.62 88 SER A C 1
ATOM 647 O O . SER A 1 88 ? 15.708 4.155 -6.261 1.00 92.62 88 SER A O 1
ATOM 649 N N . VAL A 1 89 ? 15.359 4.647 -8.420 1.00 92.88 89 VAL A N 1
ATOM 650 C CA . VAL A 1 89 ? 15.150 6.084 -8.180 1.00 92.88 89 VAL A CA 1
ATOM 651 C C . VAL A 1 89 ? 13.974 6.316 -7.228 1.00 92.88 89 VAL A C 1
ATOM 653 O O . VAL A 1 89 ? 14.042 7.214 -6.398 1.00 92.88 89 VAL A O 1
ATOM 656 N N . ALA A 1 90 ? 12.925 5.492 -7.305 1.00 92.00 90 ALA A N 1
ATOM 657 C CA . ALA A 1 90 ? 11.766 5.586 -6.420 1.00 92.00 90 ALA A CA 1
ATOM 658 C C . ALA A 1 90 ? 12.140 5.361 -4.943 1.00 92.00 90 ALA A C 1
ATOM 660 O O . ALA A 1 90 ? 11.694 6.107 -4.071 1.00 92.00 90 ALA A O 1
ATOM 661 N N . GLU A 1 91 ? 13.004 4.380 -4.669 1.00 93.56 91 GLU A N 1
ATOM 662 C CA . GLU A 1 91 ? 13.540 4.141 -3.327 1.00 93.56 91 GLU A CA 1
ATOM 663 C C . GLU A 1 91 ? 14.384 5.335 -2.854 1.00 93.56 91 GLU A C 1
ATOM 665 O O . GLU A 1 91 ? 14.115 5.909 -1.800 1.00 93.56 91 GLU A O 1
ATOM 670 N N . GLN A 1 92 ? 15.351 5.769 -3.668 1.00 92.81 92 GLN A N 1
ATOM 671 C CA . GLN A 1 92 ? 16.275 6.863 -3.335 1.00 92.81 92 GLN A CA 1
ATOM 672 C C . GLN A 1 92 ? 15.561 8.200 -3.099 1.00 92.81 92 GLN A C 1
ATOM 674 O O . GLN A 1 92 ? 15.894 8.948 -2.179 1.00 92.81 92 GLN A O 1
ATOM 679 N N . ARG A 1 93 ? 14.562 8.502 -3.934 1.00 94.00 93 ARG A N 1
ATOM 680 C CA . ARG A 1 93 ? 13.723 9.703 -3.839 1.00 94.00 93 ARG A CA 1
ATOM 681 C C . ARG A 1 93 ? 12.636 9.579 -2.783 1.00 94.00 93 ARG A C 1
ATOM 683 O O . ARG A 1 93 ? 11.896 10.534 -2.597 1.00 94.00 93 ARG A O 1
ATOM 690 N N . ARG A 1 94 ? 12.534 8.437 -2.094 1.00 92.44 94 ARG A N 1
ATOM 691 C CA . ARG A 1 94 ? 11.546 8.219 -1.036 1.00 92.44 94 ARG A CA 1
ATOM 692 C C . ARG A 1 94 ? 10.135 8.627 -1.484 1.00 92.44 94 ARG A C 1
ATOM 694 O O . ARG A 1 94 ? 9.433 9.335 -0.768 1.00 92.44 94 ARG A O 1
ATOM 701 N N . VAL A 1 95 ? 9.752 8.236 -2.703 1.00 90.81 95 VAL A N 1
ATOM 702 C CA . VAL A 1 95 ? 8.546 8.750 -3.383 1.00 90.81 95 VAL A CA 1
ATOM 703 C C . VAL A 1 95 ? 7.257 8.521 -2.597 1.00 90.81 95 VAL A C 1
ATOM 705 O O . VAL A 1 95 ? 6.330 9.308 -2.731 1.00 90.81 95 VAL A O 1
ATOM 708 N N . GLY A 1 96 ? 7.195 7.473 -1.772 1.00 88.81 96 GLY A N 1
ATOM 709 C CA . GLY A 1 96 ? 6.024 7.193 -0.947 1.00 88.81 96 GLY A CA 1
ATOM 710 C C . GLY A 1 96 ? 5.953 8.031 0.333 1.00 88.81 96 GLY A C 1
ATOM 711 O O . GLY A 1 96 ? 4.866 8.258 0.837 1.00 88.81 96 GLY A O 1
ATOM 712 N N . ILE A 1 97 ? 7.080 8.532 0.851 1.00 92.12 97 ILE A N 1
ATOM 713 C CA . ILE A 1 97 ? 7.149 9.228 2.156 1.00 92.12 97 ILE A CA 1
ATOM 714 C C . ILE A 1 97 ? 7.717 10.656 2.071 1.00 92.12 97 ILE A C 1
ATOM 716 O O . ILE A 1 97 ? 8.023 11.264 3.093 1.00 92.12 97 ILE A O 1
ATOM 720 N N . GLY A 1 98 ? 7.875 11.199 0.862 1.00 73.81 98 GLY A N 1
ATOM 721 C CA . GLY A 1 98 ? 8.234 12.601 0.636 1.00 73.81 98 GLY A CA 1
ATOM 722 C C . GLY A 1 98 ? 9.735 12.879 0.471 1.00 73.81 98 GLY A C 1
ATOM 723 O O . GLY A 1 98 ? 10.430 13.281 1.408 1.00 73.81 98 GLY A O 1
ATOM 724 N N . HIS A 1 99 ? 10.217 12.747 -0.770 1.00 62.44 99 HIS A N 1
ATOM 725 C CA . HIS A 1 99 ? 11.334 13.521 -1.353 1.00 62.44 99 HIS A CA 1
ATOM 726 C C . HIS A 1 99 ? 11.243 13.620 -2.898 1.00 62.44 99 HIS A C 1
ATOM 728 O O . HIS A 1 99 ? 12.242 13.915 -3.568 1.00 62.44 99 HIS A O 1
ATOM 734 N N . GLY A 1 100 ? 10.063 13.321 -3.455 1.00 49.03 100 GLY A N 1
ATOM 735 C CA . GLY A 1 100 ? 9.749 13.318 -4.885 1.00 49.03 100 GLY A CA 1
ATOM 736 C C . GLY A 1 100 ? 8.731 14.386 -5.231 1.00 49.03 100 GLY A C 1
ATOM 737 O O . GLY A 1 100 ? 7.858 14.639 -4.373 1.00 49.03 100 GLY A O 1
#

Organism: Vibrio parahaemolyticus (NCBI:txid670)

Foldseek 3Di:
DFQDCDPLNVVLCVVLPHDDLVSLQVLCVVVVHRLLVVVCVVPVPDDVLVSSLLSSQQSQCVSVVPDDPVSSQQSSLSSNQSSDDPPDPCVVCSVSNDND

Mean predicted aligned error: 3.14 Å

pLDDT: mean 93.86, std 9.45, range [46.44, 98.75]

Radius of gyration: 12.54 Å; Cα contacts (8 Å, |Δi|>4): 128; chains: 1; bounding box: 34×27×30 Å

Secondary structure (DSSP, 8-state):
-PPP--HHHHHHHHHTT-SSHHHHHHHHHTTT--HHHHHHHH-TT--HHHHHHHHHHHHHHHHTT--SHHHHHHHHHHHHHHTSPTT-HHHHTTTTTS--